Protein AF-A0A512J5P0-F1 (afdb_monomer_lite)

Radius of gyration: 30.22 Å; chains: 1; bounding box: 71×32×72 Å

Sequence (120 aa):
MLPRRSVKFDRIRKGPQNPAGPSIARTTHARADAMSIRTAPDDLPHASSPLGDARIILRNQPGAYGCRAVIINRHRALIETSLPGLLPEWFSLAVAPDFRPRPCAVTWRGKRLVKVALFE

Foldseek 3Di:
DDDDDDDDDDDDDDDDDDDDDDDDDDDDDDDDDDDDDDDDPPPPVPDVPPFFWKWWAAPPDPDIDIWGKDDPDPFKIKIFAQPQVPDDQWTWMQGPDVRDTWIWGFPDTDNGITMITTDD

pLDDT: mean 73.71, std 22.43, range [36.38, 97.5]

Organism: NCBI:txid944322

Structure (mmCIF, N/CA/C/O backbone):
data_AF-A0A512J5P0-F1
#
_entry.id   AF-A0A512J5P0-F1
#
loop_
_atom_site.group_PDB
_atom_site.id
_atom_site.type_symbol
_atom_site.label_atom_id
_atom_site.label_alt_id
_atom_site.label_comp_id
_atom_site.label_asym_id
_atom_site.label_entity_id
_atom_site.label_seq_id
_atom_site.pdbx_PDB_ins_code
_atom_site.Cartn_x
_atom_site.Cartn_y
_atom_site.Cartn_z
_atom_site.occupancy
_atom_site.B_iso_or_equiv
_atom_site.auth_seq_id
_atom_site.auth_comp_id
_atom_site.auth_asym_id
_atom_site.auth_atom_id
_atom_site.pdbx_PDB_model_num
ATOM 1 N N . MET A 1 1 ? -14.411 10.966 54.647 1.00 40.28 1 MET A N 1
ATOM 2 C CA . MET A 1 1 ? -13.450 11.662 55.531 1.00 40.28 1 MET A CA 1
ATOM 3 C C . MET A 1 1 ? -12.252 10.748 55.760 1.00 40.28 1 MET A C 1
ATOM 5 O O . MET A 1 1 ? -12.444 9.634 56.218 1.00 40.28 1 MET A O 1
ATOM 9 N N . LEU A 1 2 ? -11.054 11.187 55.366 1.00 50.31 2 LEU A N 1
ATOM 10 C CA . LEU A 1 2 ? -9.768 10.522 55.638 1.00 50.31 2 LEU A CA 1
ATOM 11 C C . LEU A 1 2 ? -9.214 10.987 56.993 1.00 50.31 2 LEU A C 1
ATOM 13 O O . LEU A 1 2 ? -9.464 12.130 57.378 1.00 50.31 2 LEU A O 1
ATOM 17 N N . PRO A 1 3 ? -8.304 10.205 57.593 1.00 50.12 3 PRO A N 1
ATOM 18 C CA . PRO A 1 3 ? -7.067 10.811 58.061 1.00 50.12 3 PRO A CA 1
ATOM 19 C C . PRO A 1 3 ? -5.822 10.127 57.484 1.00 50.12 3 PRO A C 1
ATOM 21 O O . PRO A 1 3 ? -5.680 8.909 57.447 1.00 50.12 3 PRO A O 1
ATOM 24 N N . ARG A 1 4 ? -4.909 10.992 57.040 1.00 50.78 4 ARG A N 1
ATOM 25 C CA . ARG A 1 4 ? -3.549 10.724 56.572 1.00 50.78 4 ARG A CA 1
ATOM 26 C C . ARG A 1 4 ? -2.633 10.429 57.763 1.00 50.78 4 ARG A C 1
ATOM 28 O O . ARG A 1 4 ? -2.707 11.145 58.760 1.00 50.78 4 ARG A O 1
ATOM 35 N N . ARG A 1 5 ? -1.681 9.502 57.620 1.00 50.69 5 ARG A N 1
ATOM 36 C CA . ARG A 1 5 ? -0.444 9.515 58.420 1.00 50.69 5 ARG A CA 1
ATOM 37 C C . ARG A 1 5 ? 0.785 9.230 57.559 1.00 50.69 5 ARG A C 1
ATOM 39 O O . ARG A 1 5 ? 0.901 8.181 56.940 1.00 50.69 5 ARG A O 1
ATOM 46 N N . SER A 1 6 ? 1.668 10.227 57.551 1.00 47.75 6 SER A N 1
ATOM 47 C CA . SER A 1 6 ? 3.038 10.222 57.044 1.00 47.75 6 SER A CA 1
ATOM 48 C C . SER A 1 6 ? 3.940 9.282 57.836 1.00 47.75 6 SER A C 1
ATOM 50 O O . SER A 1 6 ? 3.830 9.227 59.061 1.00 47.75 6 SER A O 1
ATOM 52 N N . VAL A 1 7 ? 4.933 8.693 57.166 1.00 53.38 7 VAL A N 1
ATOM 53 C CA . VAL A 1 7 ? 6.186 8.265 57.804 1.00 53.38 7 VAL A CA 1
ATOM 54 C C . VAL A 1 7 ? 7.364 8.708 56.931 1.00 53.38 7 VAL A C 1
ATOM 56 O O . VAL A 1 7 ? 7.269 8.774 55.708 1.00 53.38 7 VAL A O 1
ATOM 59 N N . LYS A 1 8 ? 8.413 9.141 57.630 1.00 51.62 8 LYS A N 1
ATOM 60 C CA . LYS A 1 8 ? 9.527 10.006 57.238 1.00 51.62 8 LYS A CA 1
ATOM 61 C C . LYS A 1 8 ? 10.531 9.355 56.283 1.00 51.62 8 LYS A C 1
ATOM 63 O O . LYS A 1 8 ? 10.909 8.204 56.456 1.00 51.62 8 LYS A O 1
ATOM 68 N N . PHE A 1 9 ? 11.036 10.179 55.365 1.00 42.62 9 PHE A N 1
ATOM 69 C CA . PHE A 1 9 ? 12.357 10.039 54.7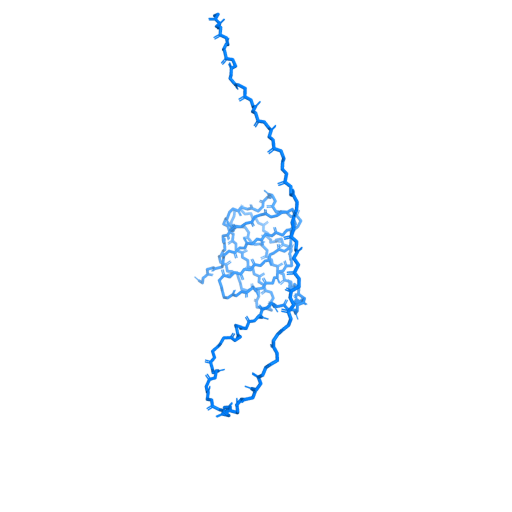57 1.00 42.62 9 PHE A CA 1
ATOM 70 C C . PHE A 1 9 ? 13.425 10.365 55.802 1.00 42.62 9 PHE A C 1
ATOM 72 O O . PHE A 1 9 ? 13.364 11.437 56.406 1.00 42.62 9 PHE A O 1
ATOM 79 N N . ASP A 1 10 ? 14.421 9.493 55.945 1.00 46.75 10 ASP A N 1
ATOM 80 C CA . ASP A 1 10 ? 15.671 9.819 56.622 1.00 46.75 10 ASP A CA 1
ATOM 81 C C . ASP A 1 10 ? 16.850 9.662 55.656 1.00 46.75 10 ASP A C 1
ATOM 83 O O . ASP A 1 10 ? 16.869 8.808 54.768 1.00 46.75 10 ASP A O 1
ATOM 87 N N . ARG A 1 11 ? 17.792 10.589 55.782 1.00 44.44 11 ARG A N 1
ATOM 88 C CA . ARG A 1 11 ? 18.805 10.969 54.797 1.00 44.44 11 ARG A CA 1
ATOM 89 C C . ARG A 1 11 ? 20.115 11.071 55.543 1.00 44.44 11 ARG A C 1
ATOM 91 O O . ARG A 1 11 ? 20.240 12.041 56.275 1.00 44.44 11 ARG A O 1
ATOM 98 N N . ILE A 1 12 ? 21.131 10.245 55.274 1.00 54.50 12 ILE A N 1
ATOM 99 C CA . ILE A 1 12 ? 22.516 10.614 55.630 1.00 54.50 12 ILE A CA 1
ATOM 100 C C . ILE A 1 12 ? 23.528 10.161 54.560 1.00 54.50 12 ILE A C 1
ATOM 102 O O . ILE A 1 12 ? 23.583 9.005 54.159 1.00 54.50 12 ILE A O 1
ATOM 106 N N . ARG A 1 13 ? 24.324 11.143 54.108 1.00 50.81 13 ARG A N 1
ATOM 107 C CA . ARG A 1 13 ? 25.510 11.070 53.236 1.00 50.81 13 ARG A CA 1
ATOM 108 C C . ARG A 1 13 ? 26.744 10.588 54.012 1.00 50.81 13 ARG A C 1
ATOM 110 O O . ARG A 1 13 ? 26.882 10.978 55.166 1.00 50.81 13 ARG A O 1
ATOM 117 N N . LYS A 1 14 ? 27.722 9.986 53.320 1.00 44.22 14 LYS A N 1
ATOM 118 C CA . LYS A 1 14 ? 29.169 10.318 53.405 1.00 44.22 14 LYS A CA 1
ATOM 119 C C . LYS A 1 14 ? 29.973 9.481 52.387 1.00 44.22 14 LYS A C 1
ATOM 121 O O . LYS A 1 14 ? 29.914 8.263 52.433 1.00 44.22 14 LYS A O 1
ATOM 126 N N . GLY A 1 15 ? 30.708 10.132 51.476 1.00 40.78 15 GLY A N 1
ATOM 127 C CA . GLY A 1 15 ? 31.931 9.557 50.872 1.00 40.78 15 GLY A CA 1
ATOM 128 C C . GLY A 1 15 ? 33.137 9.865 51.777 1.00 40.78 15 GLY A C 1
ATOM 129 O O . GLY A 1 15 ? 32.900 10.199 52.942 1.00 40.78 15 GLY A O 1
ATOM 130 N N . PRO A 1 16 ? 34.388 9.957 51.279 1.00 58.94 16 PRO A N 1
ATOM 131 C CA . PRO A 1 16 ? 35.050 9.345 50.109 1.00 58.94 16 PRO A CA 1
ATOM 132 C C . PRO A 1 16 ? 36.335 8.568 50.527 1.00 58.94 16 PRO A C 1
ATOM 134 O O . PRO A 1 16 ? 36.831 8.816 51.617 1.00 58.94 16 PRO A O 1
ATOM 137 N N . GLN A 1 17 ? 36.941 7.711 49.682 1.00 45.72 17 GLN A N 1
ATOM 138 C CA . GLN A 1 17 ? 38.409 7.473 49.699 1.00 45.72 17 GLN A CA 1
ATOM 139 C C . GLN A 1 17 ? 38.899 6.532 48.580 1.00 45.72 17 GLN A C 1
ATOM 141 O O . GLN A 1 17 ? 38.592 5.347 48.562 1.00 45.72 17 GLN A O 1
ATOM 146 N N . ASN A 1 18 ? 39.710 7.087 47.677 1.00 47.50 18 ASN A N 1
ATOM 147 C CA . ASN A 1 18 ? 40.791 6.394 46.961 1.00 47.50 18 ASN A CA 1
ATOM 148 C C . ASN A 1 18 ? 42.031 6.409 47.883 1.00 47.50 18 ASN A C 1
ATOM 150 O O . ASN A 1 18 ? 42.179 7.391 48.621 1.00 47.50 18 ASN A O 1
ATOM 154 N N . PRO A 1 19 ? 42.929 5.401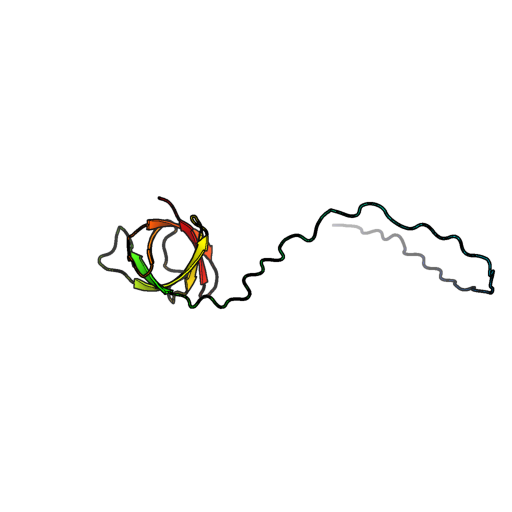 47.855 1.00 49.66 19 PRO A N 1
ATOM 155 C CA . PRO A 1 19 ? 44.254 5.677 47.266 1.00 49.66 19 PRO A CA 1
ATOM 156 C C . PRO A 1 19 ? 45.007 4.477 46.627 1.00 49.66 19 PRO A C 1
ATOM 158 O O . PRO A 1 19 ? 44.819 3.334 47.018 1.00 49.66 19 PRO A O 1
ATOM 161 N N . ALA A 1 20 ? 45.910 4.828 45.689 1.00 39.41 20 ALA A N 1
ATOM 162 C CA . ALA A 1 20 ? 47.221 4.243 45.313 1.00 39.41 20 ALA A CA 1
ATOM 163 C C . ALA A 1 20 ? 47.383 2.700 45.260 1.00 39.41 20 ALA A C 1
ATOM 165 O O . ALA A 1 20 ? 47.263 2.015 46.261 1.00 39.41 20 ALA A O 1
ATOM 166 N N . GLY A 1 21 ? 47.761 2.087 44.134 1.00 39.09 21 GLY A N 1
ATOM 167 C CA . GLY A 1 21 ? 49.098 2.164 43.522 1.00 39.09 21 GLY A CA 1
ATOM 168 C C . GLY A 1 21 ? 49.451 0.829 42.813 1.00 39.09 21 GLY A C 1
ATOM 169 O O . GLY A 1 21 ? 48.648 -0.100 42.860 1.00 39.09 21 GLY A O 1
ATOM 170 N N . PRO A 1 22 ? 50.596 0.731 42.108 1.00 51.03 22 PRO A N 1
ATOM 171 C CA . PRO A 1 22 ? 50.756 -0.062 40.881 1.00 51.03 22 PRO A CA 1
ATOM 172 C C . PRO A 1 22 ? 51.366 -1.458 41.096 1.00 51.03 22 PRO A C 1
ATOM 174 O O . PRO A 1 22 ? 52.146 -1.666 42.020 1.00 51.03 22 PRO A O 1
ATOM 177 N N . SER A 1 23 ? 51.112 -2.398 40.177 1.00 43.53 23 SER A N 1
ATOM 178 C CA . SER A 1 23 ? 51.953 -3.595 40.047 1.00 43.53 23 SER A CA 1
ATOM 179 C C . SER A 1 23 ? 52.146 -3.993 38.585 1.00 43.53 23 SER A C 1
ATOM 181 O O . SER A 1 23 ? 51.214 -4.349 37.868 1.00 43.53 23 SER A O 1
ATOM 183 N N . ILE A 1 24 ? 53.398 -3.866 38.154 1.00 48.50 24 ILE A N 1
ATOM 184 C CA . ILE A 1 24 ? 53.961 -4.324 36.888 1.00 48.50 24 ILE A CA 1
ATOM 185 C C . ILE A 1 24 ? 54.284 -5.812 37.038 1.00 48.50 24 ILE A C 1
ATOM 187 O O . ILE A 1 24 ? 55.034 -6.144 37.950 1.00 48.50 24 ILE A O 1
ATOM 191 N N . ALA A 1 25 ? 53.843 -6.675 36.113 1.00 36.75 25 ALA A N 1
ATOM 192 C CA . ALA A 1 25 ? 54.693 -7.738 35.550 1.00 36.75 25 ALA A CA 1
ATOM 193 C C . ALA A 1 25 ? 54.002 -8.601 34.472 1.00 36.75 25 ALA A C 1
ATOM 195 O O . ALA A 1 25 ? 53.017 -9.277 34.731 1.00 36.75 25 ALA A O 1
ATOM 196 N N . ARG A 1 26 ? 54.690 -8.665 33.322 1.00 45.53 26 ARG A N 1
ATOM 197 C CA . ARG A 1 26 ? 54.980 -9.841 32.470 1.00 45.53 26 ARG A CA 1
ATOM 198 C C . ARG A 1 26 ? 53.855 -10.537 31.691 1.00 45.53 26 ARG A C 1
ATOM 200 O O . ARG A 1 26 ? 53.182 -11.437 32.166 1.00 45.53 26 ARG A O 1
ATOM 207 N N . THR A 1 27 ? 53.843 -10.192 30.402 1.00 43.28 27 THR A N 1
ATOM 208 C CA . THR A 1 27 ? 54.134 -11.059 29.240 1.00 43.28 27 THR A CA 1
ATOM 209 C C . THR A 1 27 ? 53.874 -12.563 29.366 1.00 43.28 27 THR A C 1
ATOM 211 O O . THR A 1 27 ? 54.604 -13.256 30.066 1.00 43.28 27 THR A O 1
ATOM 214 N N . THR A 1 28 ? 52.996 -13.090 28.508 1.00 48.19 28 THR A N 1
ATOM 215 C CA . THR A 1 28 ? 53.230 -14.334 27.744 1.00 48.19 28 THR A CA 1
ATOM 216 C C . THR A 1 28 ? 52.386 -14.330 26.466 1.00 48.19 28 THR A C 1
ATOM 218 O O . THR A 1 28 ? 51.221 -13.947 26.463 1.00 48.19 28 THR A O 1
ATOM 221 N N . HIS A 1 29 ? 53.025 -14.705 25.358 1.00 46.66 29 HIS A N 1
ATOM 222 C CA . HIS A 1 29 ? 52.426 -14.884 24.040 1.00 46.66 29 HIS A CA 1
ATOM 223 C C . HIS A 1 29 ? 51.380 -16.007 24.042 1.00 46.66 29 HIS A C 1
ATOM 225 O O . HIS A 1 29 ? 51.672 -17.108 24.499 1.00 46.66 29 HIS A O 1
ATOM 231 N N . ALA A 1 30 ? 50.241 -15.779 23.390 1.00 48.75 30 ALA A N 1
ATOM 232 C CA . ALA A 1 30 ? 49.449 -16.845 22.786 1.00 48.75 30 ALA A CA 1
ATOM 233 C C . ALA A 1 30 ? 48.944 -16.362 21.423 1.00 48.75 30 ALA A C 1
ATOM 235 O O . ALA A 1 30 ? 48.258 -15.347 21.306 1.00 48.75 30 ALA A O 1
ATOM 236 N N . ARG A 1 31 ? 49.379 -17.059 20.376 1.00 47.00 31 ARG A N 1
ATOM 237 C CA . ARG A 1 31 ? 49.008 -16.845 18.980 1.00 47.00 31 ARG A CA 1
ATOM 238 C C . ARG A 1 31 ? 47.931 -17.879 18.643 1.00 47.00 31 ARG A C 1
ATOM 240 O O . ARG A 1 31 ? 48.134 -19.038 18.970 1.00 47.00 31 ARG A O 1
ATOM 247 N N . ALA A 1 32 ? 46.889 -17.418 17.946 1.00 45.00 32 ALA A N 1
ATOM 248 C CA . ALA A 1 32 ? 45.866 -18.175 17.215 1.00 45.00 32 ALA A CA 1
ATOM 249 C C . ALA A 1 32 ? 44.997 -19.157 18.027 1.00 45.00 32 ALA A C 1
ATOM 251 O O . ALA A 1 32 ? 45.483 -20.178 18.484 1.00 45.00 32 ALA A O 1
ATOM 252 N N . ASP A 1 33 ? 43.693 -18.880 18.128 1.00 40.19 33 ASP A N 1
ATOM 253 C CA . ASP A 1 33 ? 42.688 -19.665 17.397 1.00 40.19 33 ASP A CA 1
ATOM 254 C C . ASP A 1 33 ? 41.297 -18.999 17.447 1.00 40.19 33 ASP A C 1
ATOM 256 O O . ASP A 1 33 ? 40.966 -18.285 18.390 1.00 40.19 33 ASP A O 1
ATOM 260 N N . ALA A 1 34 ? 40.531 -19.225 16.382 1.00 49.16 34 ALA A N 1
ATOM 261 C CA . ALA A 1 34 ? 39.087 -19.059 16.225 1.00 49.16 34 ALA A CA 1
ATOM 262 C C . ALA A 1 34 ? 38.353 -17.910 16.960 1.00 49.16 34 ALA A C 1
ATOM 264 O O . ALA A 1 34 ? 37.873 -18.056 18.082 1.00 49.16 34 ALA A O 1
ATOM 265 N N . MET A 1 35 ? 38.034 -16.842 16.219 1.00 36.38 35 MET A N 1
ATOM 266 C CA . MET A 1 35 ? 36.779 -16.114 16.449 1.00 36.38 35 MET A CA 1
ATOM 267 C C . MET A 1 35 ? 36.073 -15.849 15.119 1.00 36.38 35 MET A C 1
ATOM 269 O O . MET A 1 35 ? 35.988 -14.736 14.613 1.00 36.38 35 MET A O 1
ATOM 273 N N . SER A 1 36 ? 35.564 -16.935 14.540 1.00 50.88 36 SER A N 1
ATOM 274 C CA . SER A 1 36 ? 34.340 -16.854 13.755 1.00 50.88 36 SER A CA 1
ATOM 275 C C . SER A 1 36 ? 33.207 -16.646 14.752 1.00 50.88 36 SER A C 1
ATOM 277 O O . SER A 1 36 ? 33.103 -17.434 15.691 1.00 50.88 36 SER A O 1
ATOM 279 N N . ILE A 1 37 ? 32.422 -15.577 14.577 1.00 45.19 37 ILE A N 1
ATOM 280 C CA . ILE A 1 37 ? 30.964 -15.490 14.784 1.00 45.19 37 ILE A CA 1
ATOM 281 C C . ILE A 1 37 ? 30.550 -14.019 14.997 1.00 45.19 37 ILE A C 1
ATOM 283 O O . ILE A 1 37 ? 30.933 -13.369 15.965 1.00 45.19 37 ILE A O 1
ATOM 287 N N . ARG A 1 38 ? 29.639 -13.589 14.111 1.00 53.28 38 ARG A N 1
ATOM 288 C CA . ARG A 1 38 ? 28.675 -12.477 14.220 1.00 53.28 38 ARG A CA 1
ATOM 289 C C . ARG A 1 38 ? 29.211 -11.056 14.068 1.00 53.28 38 ARG A C 1
ATOM 291 O O . ARG A 1 38 ? 29.252 -10.279 15.012 1.00 53.28 38 ARG A O 1
ATOM 298 N N . THR A 1 39 ? 29.345 -10.652 12.813 1.00 41.62 39 THR A N 1
ATOM 299 C CA . THR A 1 39 ? 28.780 -9.362 12.405 1.00 41.62 39 THR A CA 1
ATOM 300 C C . THR A 1 39 ? 27.504 -9.684 11.640 1.00 41.62 39 THR A C 1
ATOM 302 O O . THR A 1 39 ? 27.543 -10.283 10.568 1.00 41.62 39 THR A O 1
ATOM 305 N N . ALA A 1 40 ? 26.358 -9.416 12.268 1.00 50.00 40 ALA A N 1
ATOM 306 C CA . ALA A 1 40 ? 25.083 -9.393 11.570 1.00 50.00 40 ALA A CA 1
ATOM 307 C C . ALA A 1 40 ? 25.217 -8.451 10.362 1.00 50.00 40 ALA A C 1
ATOM 309 O O . ALA A 1 40 ? 25.930 -7.449 10.482 1.00 50.00 40 ALA A O 1
ATOM 310 N N . PRO A 1 41 ? 24.572 -8.737 9.220 1.00 47.88 41 PRO A N 1
ATOM 311 C CA . PRO A 1 41 ? 24.440 -7.722 8.200 1.00 47.88 41 PRO A CA 1
ATOM 312 C C . PRO A 1 41 ? 23.579 -6.631 8.828 1.00 47.88 41 PRO A C 1
ATOM 314 O O . PRO A 1 41 ? 22.369 -6.785 9.000 1.00 47.88 41 PRO A O 1
ATOM 317 N N . ASP A 1 42 ? 24.222 -5.537 9.217 1.00 49.91 42 ASP A N 1
ATOM 318 C CA . ASP A 1 42 ? 23.573 -4.244 9.327 1.00 49.91 42 ASP A CA 1
ATOM 319 C C . ASP A 1 42 ? 23.228 -3.813 7.890 1.00 49.91 42 ASP A C 1
ATOM 321 O O . ASP A 1 42 ? 23.775 -2.871 7.329 1.00 49.91 42 ASP A O 1
ATOM 325 N N . ASP A 1 43 ? 22.335 -4.577 7.254 1.00 48.91 43 ASP A N 1
ATOM 326 C CA . ASP A 1 43 ? 21.559 -4.158 6.095 1.00 48.91 43 ASP A CA 1
ATOM 327 C C . ASP A 1 43 ? 20.491 -3.197 6.633 1.00 48.91 43 ASP A C 1
ATOM 329 O O . ASP A 1 43 ? 19.281 -3.435 6.601 1.00 48.91 43 ASP A O 1
ATOM 333 N N . LEU A 1 44 ? 20.957 -2.079 7.191 1.00 56.97 44 LEU A N 1
ATOM 334 C CA . LEU A 1 44 ? 20.239 -0.836 7.017 1.00 56.97 44 LEU A CA 1
ATOM 335 C C . LEU A 1 44 ? 20.228 -0.607 5.507 1.00 56.97 44 LEU A C 1
ATOM 337 O O . LEU A 1 44 ? 21.307 -0.445 4.932 1.00 56.97 44 LEU A O 1
ATOM 341 N N . PRO A 1 45 ? 19.067 -0.569 4.831 1.00 47.72 45 PRO A N 1
ATOM 342 C CA . PRO A 1 45 ? 19.038 -0.075 3.471 1.00 47.72 45 PRO A CA 1
ATOM 343 C C . PRO A 1 45 ? 19.400 1.418 3.509 1.00 47.72 45 PRO A C 1
ATOM 345 O O . PRO A 1 45 ? 18.536 2.290 3.564 1.00 47.72 45 PRO A O 1
ATOM 348 N N . HIS A 1 46 ? 20.700 1.718 3.460 1.00 47.81 46 HIS A N 1
ATOM 349 C CA . HIS A 1 46 ? 21.249 2.970 2.955 1.00 47.81 46 HIS A CA 1
ATOM 350 C C . HIS A 1 46 ? 21.111 2.951 1.435 1.00 47.81 46 HIS A C 1
ATOM 352 O O . HIS A 1 46 ? 22.063 2.885 0.668 1.00 47.81 46 HIS A O 1
ATOM 358 N N . ALA A 1 47 ? 19.866 2.990 1.001 1.00 43.38 47 ALA A N 1
ATOM 359 C CA . ALA A 1 47 ? 19.494 3.441 -0.309 1.00 43.38 47 ALA A CA 1
ATOM 360 C C . ALA A 1 47 ? 18.139 4.084 -0.088 1.00 43.38 47 ALA A C 1
ATOM 362 O O . ALA A 1 47 ? 17.165 3.424 0.276 1.00 43.38 47 ALA A O 1
ATOM 363 N N . SER A 1 48 ? 18.069 5.390 -0.298 1.00 52.91 48 SER A N 1
ATOM 364 C CA . SER A 1 48 ? 16.850 6.018 -0.777 1.00 52.91 48 SER A CA 1
ATOM 365 C C . SER A 1 48 ? 16.481 5.339 -2.098 1.00 52.91 48 SER A C 1
ATOM 367 O O . SER A 1 48 ? 16.722 5.892 -3.169 1.00 52.91 48 SER A O 1
ATOM 369 N N . SER A 1 49 ? 15.980 4.103 -2.034 1.00 56.09 49 SER A N 1
ATOM 370 C CA . SER A 1 49 ? 15.318 3.457 -3.150 1.00 56.09 49 SER A CA 1
ATOM 371 C C . SER A 1 49 ? 14.244 4.446 -3.563 1.00 56.09 49 SE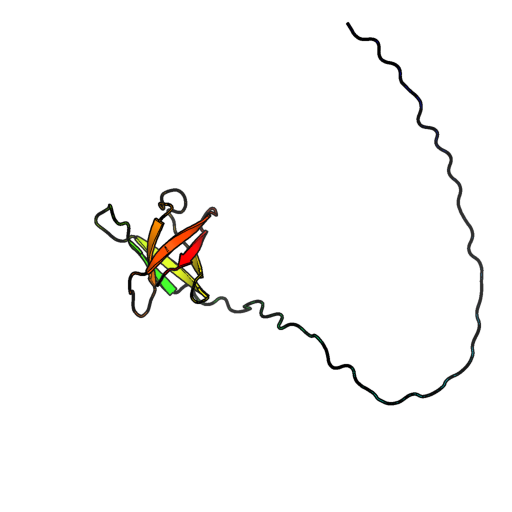R A C 1
ATOM 373 O O . SER A 1 49 ? 13.382 4.763 -2.731 1.00 56.09 49 SER A O 1
ATOM 375 N N . PRO A 1 50 ? 14.348 5.030 -4.768 1.00 75.50 50 PRO A N 1
ATOM 376 C CA . PRO A 1 50 ? 13.406 6.046 -5.181 1.00 75.50 50 PRO A CA 1
ATOM 377 C C . PRO A 1 50 ? 12.038 5.387 -5.102 1.00 75.50 50 PRO A C 1
ATOM 379 O O . PRO A 1 50 ? 11.843 4.316 -5.678 1.00 75.50 50 PRO A O 1
ATOM 382 N N . LEU A 1 51 ? 11.121 5.968 -4.319 1.00 81.69 51 LEU A N 1
ATOM 383 C CA .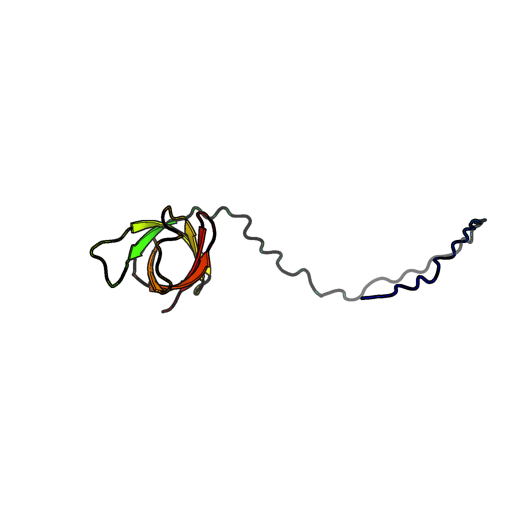 LEU A 1 51 ? 9.761 5.454 -4.300 1.00 81.69 51 LEU A CA 1
ATOM 384 C C . LEU A 1 51 ? 9.292 5.390 -5.757 1.00 81.69 51 LEU A C 1
ATOM 386 O O . LEU A 1 51 ? 9.354 6.396 -6.464 1.00 81.69 51 LEU A O 1
ATOM 390 N N . GLY A 1 52 ? 8.901 4.204 -6.206 1.00 90.31 52 GLY A N 1
ATOM 391 C CA . GLY A 1 52 ? 8.397 3.981 -7.549 1.00 90.31 52 GLY A CA 1
ATOM 392 C C . GLY A 1 52 ? 6.983 4.522 -7.680 1.00 90.31 52 GLY A C 1
ATOM 393 O O . GLY A 1 52 ? 6.267 4.677 -6.685 1.00 90.31 52 GLY A O 1
ATOM 394 N N . ASP A 1 53 ? 6.566 4.801 -8.910 1.00 95.12 53 ASP A N 1
ATOM 395 C CA . ASP A 1 53 ? 5.173 5.141 -9.173 1.00 95.12 53 ASP A CA 1
ATOM 396 C C . ASP A 1 53 ? 4.267 3.970 -8.802 1.00 95.12 53 ASP A C 1
ATOM 398 O O . ASP A 1 53 ? 4.554 2.806 -9.093 1.00 95.12 53 ASP A O 1
ATOM 402 N N . ALA A 1 54 ? 3.169 4.281 -8.129 1.00 95.94 54 ALA A N 1
ATOM 403 C CA . ALA A 1 54 ? 2.214 3.294 -7.675 1.00 95.94 54 ALA A CA 1
ATOM 404 C C . ALA A 1 54 ? 0.784 3.825 -7.763 1.00 95.94 54 ALA A C 1
ATOM 406 O O . ALA A 1 54 ? 0.527 5.025 -7.897 1.00 95.94 54 ALA A O 1
ATOM 407 N N . ARG A 1 55 ? -0.172 2.900 -7.724 1.00 95.50 55 ARG A N 1
ATOM 408 C CA . ARG A 1 55 ? -1.602 3.175 -7.804 1.00 95.50 55 ARG A CA 1
ATOM 409 C C . ARG A 1 55 ? -2.331 2.395 -6.722 1.00 95.50 55 ARG A C 1
ATOM 411 O O . ARG A 1 55 ? -2.215 1.173 -6.636 1.00 95.50 55 ARG A O 1
ATOM 418 N N . ILE A 1 56 ? -3.106 3.111 -5.919 1.00 94.81 56 ILE A N 1
ATOM 419 C CA . ILE A 1 56 ? -4.057 2.542 -4.964 1.00 94.81 56 ILE A CA 1
ATOM 420 C C . ILE A 1 56 ? -5.377 2.322 -5.697 1.00 94.81 56 ILE A C 1
ATOM 422 O O . ILE A 1 56 ? -5.954 3.269 -6.228 1.00 94.81 56 ILE A O 1
ATOM 426 N N . ILE A 1 57 ? -5.869 1.089 -5.693 1.00 94.19 57 ILE A N 1
ATOM 427 C CA . ILE A 1 57 ? -7.134 0.683 -6.306 1.00 94.19 57 ILE A CA 1
ATOM 428 C C . ILE A 1 57 ? -8.081 0.267 -5.181 1.00 94.19 57 ILE A C 1
ATOM 430 O O . ILE A 1 57 ? -7.780 -0.637 -4.395 1.00 94.19 57 ILE A O 1
ATOM 434 N N . LEU A 1 58 ? -9.229 0.937 -5.095 1.00 91.75 58 LEU A N 1
ATOM 435 C CA . LEU A 1 58 ? -10.255 0.657 -4.093 1.00 91.75 58 LEU A CA 1
ATOM 436 C C . LEU A 1 58 ? -11.367 -0.174 -4.732 1.00 91.75 58 LEU A C 1
ATOM 438 O O . LEU A 1 58 ? -11.895 0.200 -5.771 1.00 91.75 58 LEU A O 1
ATOM 442 N N . ARG A 1 59 ? -11.759 -1.289 -4.103 1.00 84.00 59 ARG A N 1
ATOM 443 C CA . ARG A 1 59 ? -12.759 -2.216 -4.674 1.00 84.00 59 ARG A CA 1
ATOM 444 C C . ARG A 1 59 ? -14.129 -1.574 -4.918 1.00 84.00 59 ARG A C 1
ATOM 446 O O . ARG A 1 59 ? -14.808 -1.945 -5.863 1.00 84.00 59 ARG A O 1
ATOM 453 N N . ASN A 1 60 ? -14.513 -0.620 -4.073 1.00 83.12 60 ASN A N 1
ATOM 454 C CA . ASN A 1 60 ? -15.856 -0.038 -4.066 1.00 83.12 60 ASN A CA 1
ATOM 455 C C . ASN A 1 60 ? -15.901 1.381 -4.649 1.00 83.12 60 ASN A C 1
ATOM 457 O O . ASN A 1 60 ? -16.914 2.058 -4.492 1.00 83.12 60 ASN A O 1
ATOM 461 N N . GLN A 1 61 ? -14.815 1.863 -5.265 1.00 80.06 61 GLN A N 1
ATOM 462 C CA . GLN A 1 61 ? -14.808 3.176 -5.906 1.00 80.06 61 GLN A CA 1
ATOM 463 C C . GLN A 1 61 ? -14.273 3.103 -7.336 1.00 80.06 61 GLN A C 1
ATOM 465 O O . GLN A 1 61 ? -13.255 2.453 -7.576 1.00 80.06 61 GLN A O 1
ATOM 470 N N . PRO A 1 62 ? -14.927 3.790 -8.287 1.00 76.94 62 PRO A N 1
ATOM 471 C CA . PRO A 1 62 ? -14.389 3.933 -9.626 1.00 76.94 62 PRO A CA 1
ATOM 472 C C . PRO A 1 62 ? -13.142 4.821 -9.574 1.00 76.94 62 PRO A C 1
ATOM 474 O O . PRO A 1 62 ? -13.211 5.994 -9.214 1.00 76.94 62 PRO A O 1
ATOM 477 N N . GLY A 1 63 ? -11.993 4.257 -9.942 1.00 82.38 63 GLY A N 1
ATOM 478 C CA . GLY A 1 63 ? -10.740 4.995 -10.082 1.00 82.38 63 GLY A CA 1
ATOM 479 C C . GLY A 1 63 ? -9.564 4.381 -9.329 1.00 82.38 63 GLY A C 1
ATOM 480 O O . GLY A 1 63 ? -9.693 3.428 -8.562 1.00 82.38 63 GLY A O 1
AT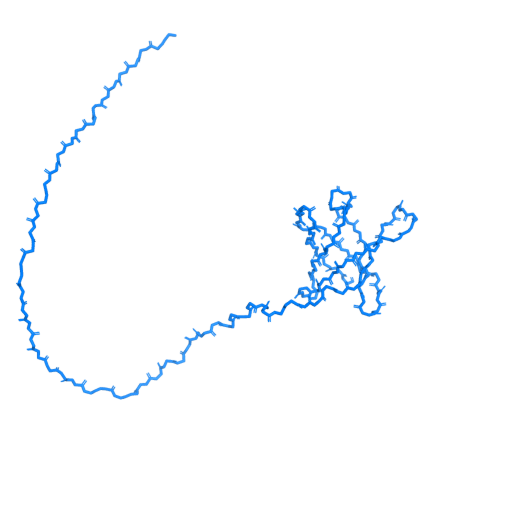OM 481 N N . ALA A 1 64 ? -8.383 4.939 -9.584 1.00 88.75 64 ALA A N 1
ATOM 482 C CA . ALA A 1 64 ? -7.167 4.609 -8.860 1.00 88.75 64 ALA A CA 1
ATOM 483 C C . ALA A 1 64 ? -6.432 5.896 -8.487 1.00 88.75 64 ALA A C 1
ATOM 485 O O . ALA A 1 64 ? -6.341 6.815 -9.302 1.00 88.75 64 ALA A O 1
ATOM 486 N N . TYR A 1 65 ? -5.884 5.943 -7.279 1.00 91.88 65 TYR A N 1
ATOM 487 C CA . TYR A 1 65 ? -5.166 7.106 -6.770 1.00 91.88 65 TYR A CA 1
ATOM 488 C C . TYR A 1 65 ? -3.675 6.923 -7.003 1.00 91.88 65 TYR A C 1
ATOM 490 O O . TYR A 1 65 ? -3.107 5.909 -6.594 1.00 91.88 65 TYR A O 1
ATOM 498 N N . GLY A 1 66 ? -3.049 7.902 -7.652 1.00 92.56 66 GLY A N 1
ATOM 499 C CA . GLY A 1 66 ? -1.599 7.942 -7.789 1.00 92.56 66 GLY A CA 1
ATOM 500 C C . GLY A 1 66 ? -0.931 8.080 -6.424 1.00 92.56 66 GLY A C 1
ATOM 501 O O . GLY A 1 66 ? -1.367 8.860 -5.574 1.00 92.56 66 GLY A O 1
ATOM 502 N N . CYS A 1 67 ? 0.118 7.305 -6.207 1.00 94.19 67 CYS A N 1
ATOM 503 C CA . CYS A 1 67 ? 0.952 7.371 -5.021 1.00 94.19 67 CYS A CA 1
ATOM 504 C C . CYS A 1 67 ? 2.387 6.987 -5.379 1.00 94.19 67 CYS A C 1
ATOM 506 O O . CYS A 1 67 ? 2.700 6.643 -6.521 1.00 94.19 67 CYS A O 1
ATOM 508 N N . ARG A 1 68 ? 3.270 7.059 -4.389 1.00 95.62 68 ARG A N 1
ATOM 509 C CA . ARG A 1 68 ? 4.650 6.598 -4.519 1.00 95.62 68 ARG A CA 1
ATOM 510 C C . ARG A 1 68 ? 4.839 5.443 -3.547 1.00 95.62 68 ARG A C 1
ATOM 512 O O . ARG A 1 68 ? 4.363 5.518 -2.416 1.00 95.62 68 ARG A O 1
ATOM 519 N N . ALA A 1 69 ? 5.466 4.355 -3.970 1.00 95.06 69 ALA A N 1
ATOM 520 C CA . ALA A 1 69 ? 5.647 3.187 -3.117 1.00 95.06 69 ALA A CA 1
ATOM 521 C C . ALA A 1 69 ? 7.039 2.582 -3.258 1.00 95.06 69 ALA A C 1
ATOM 523 O O . ALA A 1 69 ? 7.639 2.589 -4.328 1.00 95.06 69 ALA A O 1
ATOM 524 N N . VAL A 1 70 ? 7.535 2.006 -2.170 1.00 94.56 70 VAL A N 1
ATOM 525 C CA . VAL A 1 70 ? 8.738 1.176 -2.172 1.00 94.56 70 VAL A CA 1
ATOM 526 C C . VAL A 1 70 ? 8.396 -0.190 -1.596 1.00 94.56 70 VAL A C 1
ATOM 528 O O . VAL A 1 70 ? 7.781 -0.307 -0.531 1.00 94.56 70 VAL A O 1
ATOM 531 N N . ILE A 1 71 ? 8.776 -1.240 -2.320 1.00 93.19 71 ILE A N 1
ATOM 532 C CA . ILE A 1 71 ? 8.670 -2.615 -1.842 1.00 93.19 71 ILE A CA 1
ATOM 533 C C . ILE A 1 71 ? 9.821 -2.843 -0.863 1.00 93.19 71 ILE A C 1
ATOM 535 O O . ILE A 1 71 ? 10.983 -2.814 -1.251 1.00 93.19 71 ILE A O 1
ATOM 539 N N . ILE A 1 72 ? 9.497 -3.054 0.413 1.00 92.50 72 ILE A N 1
ATOM 540 C CA . ILE A 1 72 ? 10.496 -3.369 1.444 1.00 92.50 72 ILE A CA 1
ATOM 541 C C . ILE A 1 72 ? 10.910 -4.839 1.306 1.00 92.50 72 ILE A C 1
ATOM 543 O O . ILE A 1 72 ? 12.077 -5.181 1.450 1.00 92.50 72 ILE A O 1
ATOM 547 N N . ASN A 1 73 ? 9.938 -5.721 1.054 1.00 90.88 73 ASN A N 1
ATOM 548 C CA . ASN A 1 73 ? 10.154 -7.136 0.757 1.00 90.88 73 ASN A CA 1
ATOM 549 C C . ASN A 1 73 ? 8.935 -7.723 0.025 1.00 90.88 73 ASN A C 1
ATOM 551 O O . ASN A 1 73 ? 7.941 -7.030 -0.189 1.00 90.88 73 ASN A O 1
ATOM 555 N N . ARG A 1 74 ? 8.975 -9.019 -0.315 1.00 90.25 74 ARG A N 1
ATOM 556 C CA . ARG A 1 74 ? 7.900 -9.701 -1.068 1.00 90.25 74 ARG A CA 1
ATOM 557 C C . ARG A 1 74 ? 6.495 -9.506 -0.484 1.00 90.25 74 ARG A C 1
ATOM 559 O O . ARG A 1 74 ? 5.536 -9.480 -1.249 1.00 90.25 74 ARG A O 1
ATOM 566 N N . HIS A 1 75 ? 6.380 -9.307 0.829 1.00 94.00 75 HIS A N 1
ATOM 567 C CA . HIS A 1 75 ? 5.109 -9.213 1.549 1.00 94.00 75 HIS A CA 1
ATOM 568 C C . HIS A 1 75 ? 4.852 -7.839 2.169 1.00 94.00 75 HIS A C 1
ATOM 570 O O . HIS A 1 75 ? 3.886 -7.691 2.914 1.00 94.00 75 HIS A O 1
ATOM 576 N N . ARG A 1 76 ? 5.710 -6.834 1.953 1.00 95.44 76 ARG A N 1
ATOM 577 C CA . ARG A 1 76 ? 5.580 -5.527 2.613 1.00 95.44 76 ARG A CA 1
ATOM 578 C C . ARG A 1 76 ? 5.986 -4.384 1.703 1.00 95.44 76 ARG A C 1
ATOM 580 O O . ARG A 1 76 ? 7.037 -4.429 1.068 1.00 95.44 76 ARG A O 1
ATOM 587 N N . ALA A 1 77 ? 5.202 -3.316 1.747 1.00 95.44 77 ALA A N 1
ATOM 588 C CA . ALA A 1 77 ? 5.517 -2.061 1.082 1.00 95.44 77 ALA A CA 1
ATOM 589 C C . ALA A 1 77 ? 5.274 -0.863 1.997 1.00 95.44 77 ALA A C 1
ATOM 591 O O . ALA A 1 77 ? 4.468 -0.915 2.934 1.00 95.44 77 ALA A O 1
ATOM 592 N N . LEU A 1 78 ? 5.982 0.218 1.697 1.00 95.75 78 LEU A N 1
ATOM 593 C CA . LEU A 1 78 ? 5.723 1.540 2.239 1.00 95.75 78 LEU A CA 1
ATOM 594 C C . LEU A 1 78 ? 5.147 2.406 1.125 1.00 95.75 78 LEU A C 1
ATOM 596 O O . LEU A 1 78 ? 5.701 2.451 0.030 1.00 95.75 78 LEU A O 1
ATOM 600 N N . ILE A 1 79 ? 4.038 3.073 1.413 1.00 95.38 79 ILE A N 1
ATOM 601 C CA . ILE A 1 79 ? 3.318 3.924 0.473 1.00 95.38 79 ILE A CA 1
ATOM 602 C C . ILE A 1 79 ? 3.360 5.349 1.004 1.00 95.38 79 ILE A C 1
ATOM 604 O O . ILE A 1 79 ? 2.958 5.596 2.140 1.00 95.38 79 ILE A O 1
ATOM 608 N N . GLU A 1 80 ? 3.790 6.284 0.173 1.00 95.38 80 GLU A N 1
ATOM 609 C CA . GLU A 1 80 ? 3.599 7.711 0.369 1.00 95.38 80 GLU A CA 1
ATOM 610 C C . GLU A 1 80 ? 2.332 8.164 -0.359 1.00 95.38 80 GLU A C 1
ATOM 612 O O . GLU A 1 80 ? 2.165 7.959 -1.563 1.00 95.38 80 GLU A O 1
ATOM 617 N N . THR A 1 81 ? 1.409 8.760 0.388 1.00 91.44 81 THR A N 1
ATOM 618 C CA . THR A 1 81 ? 0.089 9.153 -0.107 1.00 91.44 81 THR A CA 1
ATOM 619 C C . THR A 1 81 ? -0.414 10.393 0.624 1.00 91.44 81 THR A C 1
ATOM 621 O O . THR A 1 81 ? -0.137 10.597 1.807 1.00 91.44 81 THR A O 1
ATOM 624 N N . SER A 1 82 ? -1.192 11.218 -0.074 1.00 88.56 82 SER A N 1
ATOM 625 C CA . SER A 1 82 ? -1.903 12.361 0.507 1.00 88.56 82 SER A CA 1
ATOM 626 C C . SER A 1 82 ? -3.175 11.962 1.265 1.00 88.56 82 SER A C 1
ATOM 628 O O . SER A 1 82 ? -3.750 12.798 1.959 1.00 88.56 82 SER A O 1
ATOM 630 N N . LEU A 1 83 ? -3.605 10.694 1.179 1.00 84.44 83 LEU A N 1
ATOM 631 C CA . LEU A 1 83 ? -4.878 10.204 1.725 1.00 84.44 83 LEU A CA 1
ATOM 632 C C . LEU A 1 83 ? -4.727 9.108 2.813 1.00 84.44 83 LEU A C 1
ATOM 634 O O . LEU A 1 83 ? -5.533 8.173 2.846 1.00 84.44 83 LEU A O 1
ATOM 638 N N . PRO A 1 84 ? -3.750 9.168 3.744 1.00 86.62 84 PRO A N 1
ATOM 639 C CA . PRO A 1 84 ? -3.489 8.062 4.673 1.00 86.62 84 PRO A CA 1
ATOM 640 C C . PRO A 1 84 ? -4.631 7.811 5.668 1.00 86.62 84 PRO A C 1
ATOM 642 O O . PRO A 1 84 ? -4.795 6.687 6.137 1.00 86.62 84 PRO A O 1
ATOM 645 N N . GLY A 1 85 ? -5.441 8.829 5.978 1.00 85.38 85 GLY A N 1
ATOM 646 C CA . GLY A 1 85 ? -6.631 8.696 6.829 1.00 85.38 85 GLY A CA 1
ATOM 647 C C . GLY A 1 85 ? -7.863 8.139 6.109 1.00 85.38 85 GLY A C 1
ATOM 648 O O . GLY A 1 85 ? -8.752 7.611 6.764 1.00 85.38 85 GLY A O 1
ATOM 649 N N . LEU A 1 86 ? -7.904 8.221 4.775 1.00 86.19 86 LEU A N 1
ATOM 650 C CA . LEU A 1 86 ? -9.062 7.829 3.957 1.00 86.19 86 LEU A CA 1
ATOM 651 C C . LEU A 1 86 ? -8.883 6.468 3.280 1.00 86.19 86 LEU A C 1
ATOM 653 O O . LEU A 1 86 ? -9.846 5.881 2.796 1.00 86.19 86 LEU A O 1
ATOM 657 N N . LEU A 1 87 ? -7.655 5.951 3.260 1.00 89.94 87 LEU A N 1
ATOM 658 C CA . LEU A 1 87 ? -7.380 4.594 2.809 1.00 89.94 87 LEU A CA 1
ATOM 659 C C . LEU A 1 87 ? -8.184 3.588 3.647 1.00 89.94 87 LEU A C 1
ATOM 661 O O . LEU A 1 87 ? -8.133 3.664 4.876 1.00 89.94 87 LEU A O 1
ATOM 665 N N . PRO A 1 88 ? -8.905 2.634 3.042 1.00 92.31 88 PRO A N 1
ATOM 666 C CA . PRO A 1 88 ? -9.500 1.531 3.786 1.00 92.31 88 PRO A CA 1
ATOM 667 C C . PRO A 1 88 ? -8.412 0.598 4.330 1.00 92.31 88 PRO A C 1
ATOM 669 O O . PRO A 1 88 ? -7.244 0.677 3.949 1.00 92.31 88 PRO A O 1
ATOM 672 N N . GLU A 1 89 ? -8.791 -0.293 5.244 1.00 94.31 89 GLU A N 1
ATOM 673 C CA . GLU A 1 89 ? -7.868 -1.295 5.786 1.00 94.31 89 GLU A CA 1
ATOM 674 C C . GLU A 1 89 ? -7.394 -2.282 4.712 1.00 94.31 89 GLU A C 1
ATOM 676 O O . GLU A 1 89 ? -6.227 -2.657 4.714 1.00 94.31 89 GLU A O 1
ATOM 681 N N . TRP A 1 90 ? -8.262 -2.616 3.752 1.00 95.06 90 TRP A N 1
ATOM 682 C CA . TRP A 1 90 ? -7.988 -3.539 2.652 1.00 95.06 90 TRP A CA 1
ATOM 683 C C . TRP A 1 90 ? -8.183 -2.859 1.299 1.00 95.06 90 TRP A C 1
ATOM 685 O O . TRP A 1 90 ? -9.231 -2.267 1.037 1.00 95.06 90 TRP A O 1
ATOM 695 N N . PHE A 1 91 ? -7.187 -2.965 0.424 1.00 94.56 91 PHE A N 1
ATOM 696 C CA . PHE A 1 91 ? -7.229 -2.419 -0.935 1.00 94.56 91 PHE A CA 1
ATOM 697 C C . PHE A 1 91 ? -6.289 -3.194 -1.863 1.00 94.56 91 PHE A C 1
ATOM 699 O O . PHE A 1 91 ? -5.755 -4.238 -1.485 1.00 94.56 91 PHE A O 1
ATOM 706 N N . SER A 1 92 ? -6.118 -2.733 -3.099 1.00 95.31 92 SER A N 1
ATOM 707 C CA . SER A 1 92 ? -5.119 -3.284 -4.013 1.00 95.31 92 SER A CA 1
ATOM 708 C C . SER A 1 92 ? -4.079 -2.234 -4.375 1.00 95.31 92 SER A C 1
ATOM 710 O O . SER A 1 92 ? -4.422 -1.097 -4.695 1.00 95.31 92 SER A O 1
ATOM 712 N N . LEU A 1 93 ? -2.808 -2.614 -4.321 1.00 95.50 93 LEU A N 1
ATOM 713 C CA . LEU A 1 93 ? -1.681 -1.769 -4.689 1.00 95.50 93 LEU A CA 1
ATOM 714 C C . LEU A 1 93 ? -1.066 -2.292 -5.986 1.00 95.50 93 LEU A C 1
ATOM 716 O O . LEU A 1 93 ? -0.701 -3.461 -6.070 1.00 95.50 93 LEU A O 1
ATOM 720 N N . ALA A 1 94 ? -0.935 -1.423 -6.978 1.00 95.12 94 ALA A N 1
ATOM 721 C CA . ALA A 1 94 ? -0.195 -1.679 -8.207 1.00 95.12 94 ALA A CA 1
ATOM 722 C C . ALA A 1 94 ? 1.066 -0.812 -8.202 1.00 95.12 94 ALA A C 1
ATOM 724 O O . ALA A 1 94 ? 0.959 0.400 -8.037 1.00 95.12 94 ALA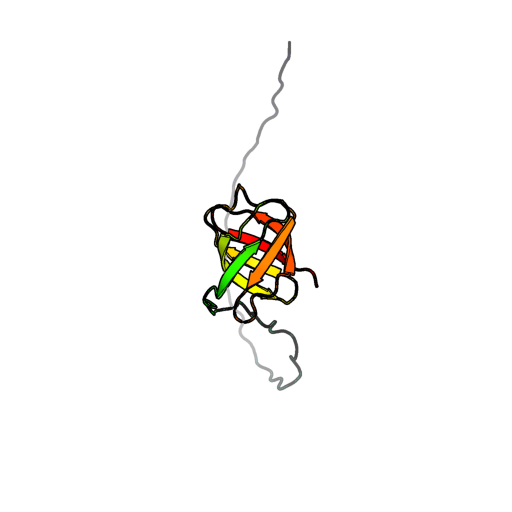 A O 1
ATOM 725 N N . VAL A 1 95 ? 2.247 -1.404 -8.363 1.00 93.81 95 VAL A N 1
ATOM 726 C CA . VAL A 1 95 ? 3.535 -0.686 -8.324 1.00 93.81 95 VAL A CA 1
ATOM 727 C C . VAL A 1 95 ? 4.234 -0.847 -9.672 1.00 93.81 95 VAL A C 1
ATOM 729 O O . VAL A 1 95 ? 4.107 -1.893 -10.303 1.00 93.81 95 VAL A O 1
ATOM 732 N N . ALA A 1 96 ? 4.935 0.187 -10.132 1.00 92.62 96 ALA A N 1
ATOM 733 C CA . ALA A 1 96 ? 5.784 0.113 -11.314 1.00 92.62 96 ALA A CA 1
ATOM 734 C C . ALA A 1 96 ? 6.858 -0.990 -11.163 1.00 92.62 96 ALA A C 1
ATOM 736 O O . ALA A 1 96 ? 7.328 -1.233 -10.047 1.00 92.62 96 ALA A O 1
ATOM 737 N N . PRO A 1 97 ? 7.311 -1.611 -12.266 1.00 90.69 97 PRO A N 1
ATOM 738 C CA . PRO A 1 97 ? 6.964 -1.303 -13.657 1.00 90.69 97 PRO A CA 1
ATOM 739 C C . PRO A 1 97 ? 5.733 -2.051 -14.191 1.00 90.69 97 PRO A C 1
ATOM 741 O O . PRO A 1 97 ? 5.160 -1.630 -15.191 1.00 90.69 97 PRO A O 1
ATOM 744 N N . ASP A 1 98 ? 5.323 -3.150 -13.560 1.00 91.06 98 ASP A N 1
ATOM 745 C CA . ASP A 1 98 ? 4.272 -4.039 -14.070 1.00 91.06 98 ASP A CA 1
ATOM 746 C C . ASP A 1 98 ? 2.856 -3.546 -13.748 1.00 91.06 98 ASP A C 1
ATOM 748 O O . ASP A 1 98 ? 1.903 -3.922 -14.430 1.00 91.06 98 ASP A O 1
ATOM 752 N N . PHE A 1 99 ? 2.709 -2.705 -12.719 1.00 93.25 99 PHE A N 1
ATOM 753 C CA . PHE A 1 99 ? 1.426 -2.184 -12.245 1.00 93.25 99 PHE A CA 1
ATOM 754 C C . PHE A 1 99 ? 0.365 -3.276 -12.035 1.00 93.25 99 PHE A C 1
ATOM 756 O O . PHE A 1 99 ? -0.838 -3.007 -12.129 1.00 93.25 99 PHE A O 1
ATOM 763 N N . ARG A 1 100 ? 0.781 -4.506 -11.708 1.00 93.50 100 ARG A N 1
ATOM 764 C CA . ARG A 1 100 ? -0.153 -5.586 -11.409 1.00 93.50 100 ARG A CA 1
ATOM 765 C C . ARG A 1 100 ? -0.801 -5.319 -10.046 1.00 93.50 100 ARG A C 1
ATOM 767 O O . ARG A 1 100 ? -0.081 -5.170 -9.056 1.00 93.50 100 ARG A O 1
ATOM 774 N N . PRO A 1 101 ? -2.141 -5.260 -9.949 1.00 93.94 101 PRO A N 1
ATOM 775 C CA . PRO A 1 101 ? -2.811 -5.062 -8.671 1.00 93.94 101 PRO A CA 1
ATOM 776 C C . PRO A 1 101 ? -2.547 -6.237 -7.732 1.00 93.94 101 PRO A C 1
ATOM 778 O O . PRO A 1 101 ? -2.848 -7.384 -8.060 1.00 93.94 101 PRO A O 1
ATOM 781 N N . ARG A 1 102 ? -2.020 -5.941 -6.547 1.00 95.06 102 ARG A N 1
ATOM 782 C CA . ARG A 1 102 ? -1.793 -6.915 -5.479 1.00 95.06 102 ARG A CA 1
ATOM 783 C C . ARG A 1 102 ? -2.690 -6.578 -4.297 1.00 95.06 102 ARG A C 1
ATOM 785 O O . ARG A 1 102 ? -2.669 -5.424 -3.858 1.00 95.06 102 ARG A O 1
ATOM 792 N N . PRO A 1 103 ? -3.490 -7.520 -3.772 1.00 95.69 103 PRO A N 1
ATOM 793 C CA . PRO A 1 103 ? -4.243 -7.281 -2.551 1.00 95.69 103 PRO A CA 1
ATOM 794 C C . PRO A 1 103 ? -3.293 -6.906 -1.413 1.00 95.69 103 PRO A C 1
ATOM 796 O O . PRO A 1 103 ? -2.208 -7.475 -1.280 1.00 95.69 103 PRO A O 1
ATOM 799 N N . CYS A 1 104 ? -3.686 -5.942 -0.590 1.00 95.38 104 CYS A N 1
ATOM 800 C CA . CYS A 1 104 ? -2.876 -5.498 0.529 1.00 95.38 104 CYS A CA 1
ATOM 801 C C . CYS A 1 104 ? -3.713 -5.003 1.706 1.00 95.38 104 CYS A C 1
ATOM 803 O O . CYS A 1 104 ? -4.826 -4.501 1.526 1.00 95.38 104 CYS A O 1
ATOM 805 N N . ALA A 1 105 ? -3.141 -5.123 2.904 1.00 96.69 105 ALA A N 1
ATOM 806 C CA . ALA A 1 105 ? -3.741 -4.681 4.157 1.00 96.69 105 ALA A CA 1
ATOM 807 C C . ALA A 1 105 ? -2.864 -3.634 4.841 1.00 96.69 105 ALA A C 1
ATOM 809 O O . ALA A 1 105 ? -1.640 -3.783 4.909 1.00 96.69 105 ALA A O 1
ATOM 810 N N . VAL A 1 106 ? -3.477 -2.586 5.382 1.00 96.00 106 VAL A N 1
ATOM 811 C CA . VAL A 1 106 ? -2.778 -1.579 6.182 1.00 96.00 106 VAL A CA 1
ATOM 812 C C . VAL A 1 106 ? -2.320 -2.201 7.497 1.00 96.00 106 VAL A C 1
ATOM 814 O O . VAL A 1 106 ? -3.122 -2.686 8.280 1.00 96.00 106 VAL A O 1
ATOM 817 N N . THR A 1 107 ? -1.018 -2.139 7.761 1.00 96.75 107 THR A N 1
ATOM 818 C CA . THR A 1 107 ? -0.413 -2.625 9.017 1.00 96.75 107 THR A CA 1
ATOM 819 C C . THR A 1 107 ? 0.013 -1.489 9.938 1.00 96.75 107 THR A C 1
ATOM 821 O O . THR A 1 107 ? 0.199 -1.694 11.132 1.00 96.75 107 THR A O 1
ATOM 824 N N . TRP A 1 108 ? 0.186 -0.284 9.391 1.00 95.88 108 TRP A N 1
ATOM 825 C CA . TRP A 1 108 ? 0.487 0.918 10.157 1.00 95.88 108 TRP A CA 1
ATOM 826 C C . TRP A 1 108 ? 0.147 2.173 9.349 1.00 95.88 108 TRP A C 1
ATOM 828 O O . TRP A 1 108 ? 0.322 2.198 8.126 1.00 95.88 108 TRP A O 1
ATOM 838 N N . ARG A 1 109 ? -0.295 3.228 10.045 1.00 94.81 109 ARG A N 1
ATOM 839 C CA . ARG A 1 109 ? -0.620 4.536 9.465 1.00 94.81 109 ARG A CA 1
ATOM 840 C C . ARG A 1 109 ? 0.190 5.640 10.129 1.00 94.81 109 ARG A C 1
ATOM 842 O O . ARG A 1 109 ? 0.105 5.838 11.338 1.00 94.81 109 ARG A O 1
ATOM 849 N N . GLY A 1 110 ? 0.923 6.383 9.315 1.00 91.25 110 GLY A N 1
ATOM 850 C CA . GLY A 1 110 ? 1.517 7.663 9.671 1.00 91.25 110 GLY A CA 1
ATOM 851 C C . GLY A 1 110 ? 0.758 8.834 9.051 1.00 91.25 110 GLY A C 1
ATOM 852 O O . GLY A 1 110 ? -0.302 8.677 8.450 1.00 91.25 110 GLY A O 1
ATOM 853 N N . LYS A 1 111 ? 1.337 10.036 9.160 1.00 89.00 111 LYS A N 1
ATOM 854 C CA . LYS A 1 111 ? 0.737 11.273 8.623 1.00 89.00 111 LYS A CA 1
ATOM 855 C C . LYS A 1 111 ? 0.731 11.362 7.093 1.00 89.00 111 LYS A C 1
ATOM 857 O O . LYS A 1 111 ? -0.126 12.040 6.546 1.00 89.00 111 LYS A O 1
ATOM 862 N N . ARG A 1 112 ? 1.714 10.749 6.426 1.00 90.31 112 ARG A N 1
ATOM 863 C CA . ARG A 1 112 ? 1.880 10.720 4.952 1.00 90.31 112 ARG A CA 1
ATOM 864 C C . ARG A 1 112 ? 2.333 9.362 4.415 1.00 90.31 112 ARG A C 1
ATOM 866 O O . ARG A 1 112 ? 2.287 9.120 3.217 1.00 90.31 112 ARG A O 1
ATOM 873 N N . LEU A 1 113 ? 2.778 8.487 5.314 1.00 94.31 113 LEU A N 1
ATOM 874 C CA . LEU A 1 113 ? 3.296 7.168 4.997 1.00 94.31 113 LEU A CA 1
ATOM 875 C C . LEU A 1 113 ? 2.353 6.108 5.550 1.00 94.31 113 LEU A C 1
ATOM 877 O O . LEU A 1 113 ? 1.866 6.231 6.675 1.00 94.31 113 LEU A O 1
ATOM 881 N N . VAL A 1 114 ? 2.129 5.058 4.776 1.00 95.81 114 VAL A N 1
ATOM 882 C CA . VAL A 1 114 ? 1.319 3.902 5.156 1.00 95.81 114 VAL A CA 1
ATOM 883 C C . VAL A 1 114 ? 2.140 2.654 4.904 1.00 95.81 114 VAL A C 1
ATOM 885 O O . VAL A 1 114 ? 2.685 2.468 3.817 1.00 95.81 114 VAL A O 1
ATOM 888 N N . LYS A 1 115 ? 2.235 1.786 5.909 1.00 96.50 115 LYS A N 1
ATOM 889 C CA . LYS A 1 115 ? 2.867 0.479 5.749 1.00 96.50 115 LYS A CA 1
ATOM 890 C C . LYS A 1 115 ? 1.794 -0.547 5.451 1.00 96.50 115 LYS A C 1
ATOM 892 O O . LYS A 1 115 ? 0.818 -0.655 6.199 1.00 96.50 115 LYS A O 1
ATOM 897 N N . VAL A 1 116 ? 2.007 -1.343 4.415 1.00 96.88 116 VAL A N 1
ATOM 898 C CA . VAL A 1 116 ? 1.065 -2.385 4.013 1.00 96.88 116 VAL A CA 1
ATOM 899 C C . VAL A 1 116 ? 1.715 -3.755 3.972 1.00 96.88 116 VAL A C 1
ATOM 901 O O . VAL A 1 116 ? 2.900 -3.883 3.658 1.00 96.88 116 VAL A O 1
ATOM 904 N N . ALA A 1 117 ? 0.922 -4.772 4.287 1.00 97.50 117 ALA A N 1
ATOM 905 C CA . ALA A 1 117 ? 1.203 -6.155 3.947 1.00 97.50 117 ALA A CA 1
ATOM 906 C C . ALA A 1 117 ? 0.655 -6.445 2.545 1.00 97.50 117 ALA A C 1
ATOM 908 O O . ALA A 1 117 ? -0.468 -6.050 2.249 1.00 97.50 117 ALA A O 1
ATOM 909 N N . LEU A 1 118 ? 1.439 -7.108 1.698 1.00 95.69 118 LEU A N 1
ATOM 910 C CA . LEU A 1 118 ? 1.081 -7.522 0.342 1.00 95.69 118 LEU A CA 1
ATOM 911 C C . LEU A 1 118 ? 0.767 -9.018 0.326 1.00 95.69 118 LEU A C 1
ATOM 913 O O . LEU A 1 118 ? 1.510 -9.809 0.914 1.00 95.69 118 LEU A O 1
ATOM 917 N N . PHE A 1 119 ? -0.278 -9.387 -0.404 1.00 93.38 119 PHE A N 1
ATOM 918 C CA . PHE A 1 119 ? -0.700 -10.766 -0.631 1.00 93.38 119 PHE A CA 1
ATOM 919 C C . PHE A 1 119 ? -0.526 -11.121 -2.117 1.00 93.38 119 PHE A C 1
ATOM 921 O O . PHE A 1 119 ? -0.508 -10.227 -2.972 1.00 93.38 119 PHE A O 1
ATOM 928 N N . GLU A 1 120 ? -0.305 -12.405 -2.399 1.00 80.88 120 GLU A N 1
ATOM 929 C CA . GLU A 1 120 ? -0.178 -12.958 -3.758 1.00 80.88 120 GLU A CA 1
ATOM 930 C C . GLU A 1 120 ? -1.517 -13.485 -4.275 1.00 80.88 120 GLU A C 1
ATOM 932 O O . GLU A 1 120 ? -2.293 -14.022 -3.451 1.00 80.88 120 GLU A O 1
#

Secondary structure (DSSP, 8-state):
----------------------------------------------S--PPEEEEEE-TTSSSEEEEEEEEEETTEEEEE-S-TTTS-SEEEEEETTT---EEEEEEEE-SSEEEEEE--